Protein AF-A0A076MNK8-F1 (afdb_monomer)

pLDDT: mean 94.43, std 5.91, range [51.31, 98.81]

InterPro domains:
  IPR008567 Beta-keto acid cleavage enzyme [PF05853] (6-160)
  IPR008567 Beta-keto acid cleavage enzyme [PTHR37418] (8-162)
  IPR013785 Aldolase-type TIM barrel [G3DSA:3.20.20.70] (3-162)

Sequence (162 aa):
MPGRPVSVIVTPTGGMLTPAQHPHVPTQPGQIAEDVARCAAAGASVAALHARRPDHAATCDSAVYREINELVRRRCDVVVNNSTGGGLNGDMGRETADGAVVDHEQRLAGAGAGADTCTLDTITAYVRGPDGETLMSTPRWFARRLAAAFRAAGAKPECRTW

Mean predicted aligned error: 3.3 Å

Radius of gyration: 15.59 Å; Cα contacts (8 Å, |Δi|>4): 338; chains: 1; bounding box: 34×37×51 Å

Solvent-accessible surface area (backbone atoms only — not comparable to full-atom values): 8717 Å² total; per-residue (Å²): 126,85,75,81,89,77,86,36,73,43,61,77,37,52,38,75,72,44,54,91,81,38,76,82,52,37,52,49,48,69,47,40,21,52,50,50,36,56,42,39,76,73,61,31,45,28,41,45,42,50,46,38,45,99,87,59,31,16,26,28,56,29,68,58,40,30,52,25,51,52,49,28,62,75,65,40,93,53,48,40,24,31,34,36,69,43,24,74,38,58,66,20,39,38,83,49,100,92,45,42,27,52,37,68,69,39,31,52,35,23,47,73,29,71,36,54,24,30,45,36,62,74,48,68,46,75,46,80,55,96,93,44,65,29,38,41,74,30,53,73,71,52,47,51,48,49,56,48,48,24,57,75,49,68,19,45,76,44,80,49,84,134

Structure (mmCIF, N/CA/C/O backbone):
data_AF-A0A076MNK8-F1
#
_entry.id   AF-A0A076MNK8-F1
#
loop_
_atom_site.group_PDB
_atom_site.id
_atom_site.type_symbol
_atom_site.label_atom_id
_atom_site.label_alt_id
_atom_site.label_comp_id
_atom_site.label_asym_id
_atom_site.label_entity_id
_atom_site.label_seq_id
_atom_site.pdbx_PDB_ins_code
_atom_site.Cartn_x
_atom_site.Cartn_y
_atom_site.Cartn_z
_atom_site.occupancy
_atom_site.B_iso_or_equiv
_atom_site.auth_seq_id
_atom_site.auth_comp_id
_atom_site.auth_asym_id
_atom_site.auth_atom_id
_atom_site.pdbx_PDB_model_num
ATOM 1 N N . MET A 1 1 ? -7.669 21.974 30.252 1.00 51.31 1 MET A N 1
ATOM 2 C CA . MET A 1 1 ? -8.398 21.505 29.054 1.00 51.31 1 MET A CA 1
ATOM 3 C C . MET A 1 1 ? -7.847 20.137 28.698 1.00 51.31 1 MET A C 1
ATOM 5 O O . MET A 1 1 ? -6.627 20.009 28.760 1.00 51.31 1 MET A O 1
ATOM 9 N N . PRO A 1 2 ? -8.668 19.125 28.379 1.00 72.12 2 PRO A N 1
ATOM 10 C CA . PRO A 1 2 ? -8.128 17.918 27.762 1.00 72.12 2 PRO A CA 1
ATOM 11 C C . PRO A 1 2 ? -7.375 18.319 26.481 1.00 72.12 2 PRO A C 1
ATOM 13 O O . PRO A 1 2 ? -7.790 19.250 25.785 1.00 72.12 2 PRO A O 1
ATOM 16 N N . GLY A 1 3 ? -6.219 17.697 26.234 1.00 82.81 3 GLY A N 1
ATOM 17 C CA . GLY A 1 3 ? -5.388 17.991 25.065 1.00 82.81 3 GLY A CA 1
ATOM 18 C C . GLY A 1 3 ? -6.142 17.757 23.753 1.00 82.81 3 GLY A C 1
ATOM 19 O O . GLY A 1 3 ? -7.133 17.028 23.717 1.00 82.81 3 GLY A O 1
ATOM 20 N N . ARG A 1 4 ? -5.684 18.385 22.662 1.00 92.62 4 ARG A N 1
ATOM 21 C CA . ARG A 1 4 ? -6.254 18.139 21.328 1.00 92.62 4 ARG A CA 1
ATOM 22 C C . ARG A 1 4 ? -6.125 16.645 20.988 1.00 92.62 4 ARG A C 1
ATOM 24 O O . ARG A 1 4 ? -5.036 16.108 21.187 1.00 92.62 4 ARG A O 1
ATOM 31 N N . PRO A 1 5 ? -7.174 15.993 20.456 1.00 93.19 5 PRO A N 1
ATOM 32 C CA . PRO A 1 5 ? -7.067 14.620 19.976 1.00 93.19 5 PRO A CA 1
ATOM 33 C C . PRO A 1 5 ? -5.950 14.492 18.936 1.00 93.19 5 PRO A C 1
ATOM 35 O O . PRO A 1 5 ? -5.809 15.355 18.065 1.00 93.19 5 PRO A O 1
ATOM 38 N N . VAL A 1 6 ? -5.167 13.420 19.035 1.00 95.12 6 VAL A N 1
ATOM 39 C CA . VAL A 1 6 ? -4.077 13.093 18.109 1.00 95.12 6 VAL A CA 1
ATOM 40 C C . VAL A 1 6 ? -4.428 11.791 17.407 1.00 95.12 6 VAL A C 1
ATOM 42 O O . VAL A 1 6 ? -4.796 10.818 18.060 1.00 95.12 6 VAL A O 1
ATOM 45 N N . SER A 1 7 ? -4.315 11.774 16.082 1.00 95.56 7 SER A N 1
ATOM 46 C CA . SER A 1 7 ? -4.475 10.554 15.293 1.00 95.56 7 SER A CA 1
ATOM 47 C C . SER A 1 7 ? -3.139 9.830 15.193 1.00 95.56 7 SER A C 1
ATOM 49 O O . SER A 1 7 ? -2.131 10.435 14.828 1.00 95.56 7 SER A O 1
ATOM 51 N N . VAL A 1 8 ? -3.141 8.534 15.492 1.00 98.00 8 VAL A N 1
ATOM 52 C CA . VAL A 1 8 ? -1.963 7.667 15.384 1.00 98.00 8 VAL A CA 1
ATOM 53 C C . VAL A 1 8 ? -2.188 6.702 14.226 1.00 98.00 8 VAL A C 1
ATOM 55 O O . VAL A 1 8 ? -3.200 5.998 14.187 1.00 98.00 8 VAL A O 1
ATOM 58 N N . ILE A 1 9 ? -1.250 6.695 13.278 1.00 98.25 9 ILE A N 1
ATOM 59 C CA . ILE A 1 9 ? -1.281 5.843 12.086 1.00 98.25 9 ILE A CA 1
ATOM 60 C C . ILE A 1 9 ? -0.274 4.710 12.271 1.00 98.25 9 ILE A C 1
ATOM 62 O O . ILE A 1 9 ? 0.907 4.972 12.496 1.00 98.25 9 ILE A O 1
ATOM 66 N N . VAL A 1 10 ? -0.723 3.462 12.144 1.00 98.12 10 VAL A N 1
ATOM 67 C CA . VAL A 1 10 ? 0.157 2.286 12.125 1.00 98.12 10 VAL A CA 1
ATOM 68 C C . VAL A 1 10 ? 0.429 1.832 10.690 1.00 98.12 10 VAL A C 1
ATOM 70 O O . VAL A 1 10 ? -0.471 1.818 9.852 1.00 98.12 10 VAL A O 1
ATOM 73 N N . THR A 1 11 ? 1.674 1.439 10.409 1.00 97.38 11 THR A N 1
ATOM 74 C CA . THR A 1 11 ? 2.116 0.850 9.132 1.00 97.38 11 THR A CA 1
ATOM 75 C C . THR A 1 11 ? 2.794 -0.500 9.396 1.00 97.38 11 THR A C 1
ATOM 77 O O . THR A 1 11 ? 4.014 -0.566 9.502 1.00 97.38 11 THR A O 1
ATOM 80 N N . PRO A 1 12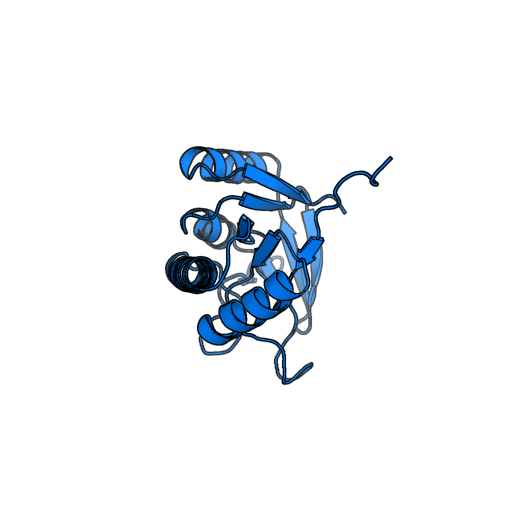 ? 2.027 -1.595 9.535 1.00 96.25 12 PRO A N 1
ATOM 81 C CA . PRO A 1 12 ? 2.542 -2.845 10.109 1.00 96.25 12 PRO A CA 1
ATOM 82 C C . PRO A 1 12 ? 3.578 -3.550 9.214 1.00 96.25 12 PRO A C 1
ATOM 84 O O . PRO A 1 12 ? 4.466 -4.238 9.706 1.00 96.25 12 PRO A O 1
ATOM 87 N N . THR A 1 13 ? 3.488 -3.361 7.892 1.00 95.56 13 THR A N 1
ATOM 88 C CA . THR A 1 13 ? 4.282 -4.113 6.899 1.00 95.56 13 THR A CA 1
ATOM 89 C C . THR A 1 13 ? 5.221 -3.227 6.077 1.00 95.56 13 THR A C 1
ATOM 91 O O . THR A 1 13 ? 6.385 -3.562 5.862 1.00 95.56 13 THR A O 1
ATOM 94 N N . GLY A 1 14 ? 4.713 -2.100 5.564 1.00 93.00 14 GLY A N 1
ATOM 95 C CA . GLY A 1 14 ? 5.405 -1.272 4.564 1.00 93.00 14 GLY A CA 1
ATOM 96 C C . GLY A 1 14 ? 5.559 -1.958 3.198 1.00 93.00 14 GLY A C 1
ATOM 97 O O . GLY A 1 14 ? 5.129 -3.088 3.014 1.00 93.00 14 GLY A O 1
ATOM 98 N N . GLY A 1 15 ? 6.171 -1.290 2.217 1.00 89.19 15 GLY A N 1
ATOM 99 C CA . GLY A 1 15 ? 6.396 -1.801 0.848 1.00 89.19 15 GLY A CA 1
ATOM 100 C C . GLY A 1 15 ? 7.724 -2.532 0.610 1.00 89.19 15 GLY A C 1
ATOM 101 O O . GLY A 1 15 ? 7.896 -3.166 -0.425 1.00 89.19 15 GLY A O 1
ATOM 102 N N . MET A 1 16 ? 8.660 -2.416 1.557 1.00 88.88 16 MET A N 1
ATOM 103 C CA . MET A 1 16 ? 10.090 -2.679 1.326 1.00 88.88 16 MET A CA 1
ATOM 104 C C . MET A 1 16 ? 10.691 -3.746 2.240 1.00 88.88 16 MET A C 1
ATOM 106 O O . MET A 1 16 ? 11.581 -4.480 1.823 1.00 88.88 16 MET A O 1
ATOM 110 N N . LEU A 1 17 ? 10.235 -3.812 3.494 1.00 90.75 17 LEU A N 1
ATOM 111 C CA . LEU A 1 17 ? 10.792 -4.722 4.490 1.00 90.75 17 LEU A CA 1
ATOM 112 C C . LEU A 1 17 ? 10.452 -6.174 4.132 1.00 90.75 17 LEU A C 1
ATOM 114 O O . LEU A 1 17 ? 9.314 -6.477 3.751 1.00 90.75 17 LEU A O 1
ATOM 118 N N . THR A 1 18 ? 11.439 -7.058 4.277 1.00 89.94 18 THR A N 1
ATOM 119 C CA . THR A 1 18 ? 11.316 -8.494 3.993 1.00 89.94 18 THR A CA 1
ATOM 120 C C . THR A 1 18 ? 11.429 -9.338 5.269 1.00 89.94 18 THR A C 1
ATOM 122 O O . THR A 1 18 ? 12.104 -8.924 6.219 1.00 89.94 18 THR A O 1
ATOM 125 N N . PRO A 1 19 ? 10.850 -10.555 5.302 1.00 92.94 19 PRO A N 1
ATOM 126 C CA . PRO A 1 19 ? 11.026 -11.480 6.427 1.00 92.94 19 PRO A CA 1
ATOM 127 C C . PRO A 1 19 ? 12.486 -11.863 6.705 1.00 92.94 19 PRO A C 1
ATOM 129 O O . PRO A 1 19 ? 12.833 -12.148 7.847 1.00 92.94 19 PRO A O 1
ATOM 132 N N . ALA A 1 20 ? 13.355 -11.824 5.688 1.00 91.88 20 ALA A N 1
ATOM 133 C CA . ALA A 1 20 ? 14.790 -12.059 5.853 1.00 91.88 20 ALA A CA 1
ATOM 134 C C . ALA A 1 20 ? 15.478 -10.957 6.680 1.00 91.88 20 ALA A C 1
ATOM 136 O O . ALA A 1 20 ? 16.440 -11.231 7.391 1.00 91.88 20 ALA A O 1
ATOM 137 N N . GLN A 1 21 ? 14.980 -9.718 6.605 1.00 92.12 21 GLN A N 1
ATOM 138 C CA . GLN A 1 21 ? 15.477 -8.592 7.403 1.00 92.12 21 GLN A CA 1
ATOM 139 C C . GLN A 1 21 ? 14.824 -8.540 8.788 1.00 92.12 21 GLN A C 1
ATOM 141 O O . GLN A 1 21 ? 15.475 -8.164 9.759 1.00 92.12 21 GLN A O 1
ATOM 146 N N . HIS A 1 22 ? 13.542 -8.900 8.884 1.00 94.75 22 HIS A N 1
ATOM 147 C CA . HIS A 1 22 ? 12.811 -8.931 10.145 1.00 94.75 22 HIS A CA 1
ATOM 148 C C . HIS A 1 22 ? 11.770 -10.064 10.152 1.00 94.75 22 HIS A C 1
ATOM 150 O O . HIS A 1 22 ? 10.691 -9.898 9.579 1.00 94.75 22 HIS A O 1
ATOM 156 N N . PRO A 1 23 ? 12.029 -11.190 10.842 1.00 95.06 23 PRO A N 1
ATOM 157 C CA . PRO A 1 23 ? 11.158 -12.370 10.806 1.00 95.06 23 PRO A CA 1
ATOM 158 C C . PRO A 1 23 ? 9.725 -12.138 11.300 1.00 95.06 23 PRO A C 1
ATOM 160 O O . PRO A 1 23 ? 8.829 -12.903 10.956 1.00 95.06 23 PRO A O 1
ATOM 163 N N . HIS A 1 24 ? 9.492 -11.089 12.096 1.00 95.62 24 HIS A N 1
ATOM 164 C CA . HIS A 1 24 ? 8.163 -10.761 12.622 1.00 95.62 24 HIS A CA 1
ATOM 165 C C . HIS A 1 24 ? 7.402 -9.728 11.780 1.00 95.62 24 HIS A C 1
ATOM 167 O O . HIS A 1 24 ? 6.364 -9.251 12.226 1.00 95.62 24 HIS A O 1
ATOM 173 N N . VAL A 1 25 ? 7.897 -9.342 10.593 1.00 97.25 25 VAL A N 1
ATOM 174 C CA . VAL A 1 25 ? 7.120 -8.462 9.705 1.00 97.25 25 VAL A CA 1
ATOM 175 C C . VAL A 1 25 ? 5.863 -9.207 9.219 1.00 97.25 25 VAL A C 1
ATOM 177 O O . VAL A 1 25 ? 5.986 -10.265 8.594 1.00 97.25 25 VAL A O 1
ATOM 180 N N . PRO A 1 26 ? 4.644 -8.706 9.491 1.00 97.94 26 PRO A N 1
ATOM 181 C CA . PRO A 1 26 ? 3.425 -9.352 9.027 1.00 97.94 26 PRO A CA 1
ATOM 182 C C . PRO A 1 26 ? 3.294 -9.144 7.519 1.00 97.94 26 PRO A C 1
ATOM 184 O O . PRO A 1 26 ? 3.338 -8.013 7.043 1.00 97.94 26 PRO A O 1
ATOM 187 N N . THR A 1 27 ? 3.125 -10.220 6.753 1.00 97.75 27 THR A N 1
ATOM 188 C CA . THR A 1 27 ? 3.014 -10.130 5.282 1.00 97.75 27 THR A CA 1
ATOM 189 C C . THR A 1 27 ? 1.699 -10.683 4.761 1.00 97.75 27 THR A C 1
ATOM 191 O O . THR A 1 27 ? 1.203 -10.202 3.751 1.00 97.75 27 THR A O 1
ATOM 194 N N . GLN A 1 28 ? 1.107 -11.654 5.456 1.00 98.25 28 GLN A N 1
ATOM 195 C CA . GLN A 1 28 ? -0.134 -12.288 5.026 1.00 98.25 28 GLN A CA 1
ATOM 196 C C . GLN A 1 28 ? -1.360 -11.593 5.634 1.00 98.25 28 GLN A C 1
ATOM 198 O O . GLN A 1 28 ? -1.264 -11.082 6.756 1.00 98.25 28 GLN A O 1
ATOM 203 N N . PRO A 1 29 ? -2.530 -11.609 4.967 1.00 98.69 29 PRO A N 1
ATOM 204 C CA . PRO A 1 29 ? -3.697 -10.842 5.403 1.00 98.69 29 PRO A CA 1
ATOM 205 C C . PRO A 1 29 ? -4.117 -11.058 6.858 1.00 98.69 29 PRO A C 1
ATOM 207 O O . PRO A 1 29 ? -4.367 -10.095 7.584 1.00 98.69 29 PRO A O 1
ATOM 210 N N . GLY A 1 30 ? -4.116 -12.312 7.321 1.00 98.62 30 GLY A N 1
ATOM 211 C CA . GLY A 1 30 ? -4.405 -12.646 8.717 1.00 98.62 30 GLY A CA 1
ATOM 212 C C . GLY A 1 30 ? -3.408 -12.036 9.707 1.00 98.62 30 GLY A C 1
ATOM 213 O O . GLY A 1 30 ? -3.828 -11.486 10.723 1.00 98.62 30 GLY A O 1
ATOM 214 N N . GLN A 1 31 ? -2.111 -12.073 9.383 1.00 98.50 31 GLN A N 1
ATOM 215 C CA . GLN A 1 31 ? -1.044 -11.511 10.221 1.00 98.50 31 GLN A CA 1
ATOM 216 C C . GLN A 1 31 ? -1.156 -9.988 10.305 1.00 98.50 31 GLN A C 1
ATOM 218 O O . GLN A 1 31 ? -1.044 -9.417 11.386 1.00 98.50 31 GLN A O 1
ATOM 223 N N . ILE A 1 32 ? -1.405 -9.337 9.164 1.00 98.69 32 ILE A N 1
ATOM 224 C CA . ILE A 1 32 ? -1.564 -7.883 9.077 1.00 98.69 32 ILE A CA 1
ATOM 225 C C . ILE A 1 32 ? -2.770 -7.444 9.908 1.00 98.69 32 ILE A C 1
ATOM 227 O O . ILE A 1 32 ? -2.658 -6.532 10.720 1.00 98.69 32 ILE A O 1
ATOM 231 N N . ALA A 1 33 ? -3.911 -8.117 9.752 1.00 98.75 33 ALA A N 1
ATOM 232 C CA . ALA A 1 33 ? -5.118 -7.776 10.494 1.00 98.75 33 ALA A CA 1
ATOM 233 C C . ALA A 1 33 ? -4.978 -8.000 12.007 1.00 98.75 33 ALA A C 1
ATOM 235 O O . ALA A 1 33 ? -5.542 -7.243 12.794 1.00 98.75 33 ALA A O 1
ATOM 236 N N . GLU A 1 34 ? -4.234 -9.027 12.424 1.00 98.69 34 GLU A N 1
ATOM 237 C CA . GLU A 1 34 ? -3.927 -9.258 13.835 1.00 98.69 34 GLU A CA 1
ATOM 238 C C . GLU 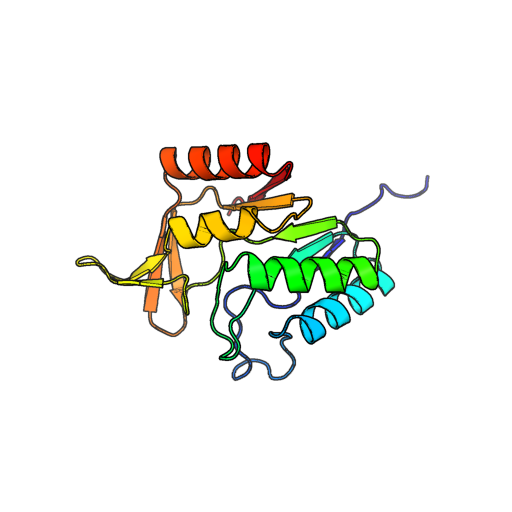A 1 34 ? -3.023 -8.160 14.411 1.00 98.69 34 GLU A C 1
ATOM 240 O O . GLU A 1 34 ? -3.297 -7.646 15.495 1.00 98.69 34 GLU A O 1
ATOM 245 N N . ASP A 1 35 ? -1.984 -7.757 13.676 1.00 98.62 35 ASP A N 1
ATOM 246 C CA . ASP A 1 35 ? -1.084 -6.682 14.099 1.00 98.62 35 ASP A CA 1
ATOM 247 C C . ASP A 1 35 ? -1.814 -5.337 14.203 1.00 98.62 35 ASP A C 1
ATOM 249 O O . ASP A 1 35 ? -1.733 -4.660 15.228 1.00 98.62 35 ASP A O 1
ATOM 253 N N . VAL A 1 36 ? -2.648 -5.010 13.209 1.00 98.81 36 VAL A N 1
ATOM 254 C CA . VAL A 1 36 ? -3.509 -3.820 13.237 1.00 98.81 36 VAL A CA 1
ATOM 255 C C . VAL A 1 36 ? -4.441 -3.834 14.445 1.00 98.81 36 VAL A C 1
ATOM 257 O O . VAL A 1 36 ? -4.567 -2.811 15.112 1.00 98.81 36 VAL A O 1
ATOM 260 N N . ALA A 1 37 ? -5.055 -4.974 14.772 1.00 98.75 37 ALA A N 1
ATOM 261 C CA . ALA A 1 37 ? -5.933 -5.080 15.934 1.00 98.75 37 ALA A CA 1
ATOM 262 C C . ALA A 1 37 ? -5.185 -4.820 17.253 1.00 98.75 37 ALA A C 1
ATOM 264 O O . ALA A 1 37 ? -5.702 -4.115 18.123 1.00 98.75 37 ALA A O 1
ATOM 265 N N . ARG A 1 38 ? -3.947 -5.322 17.393 1.00 98.69 38 ARG A N 1
ATOM 266 C CA . ARG A 1 38 ? -3.092 -5.013 18.553 1.00 98.69 38 ARG A CA 1
ATOM 267 C C . ARG A 1 38 ? -2.758 -3.525 18.628 1.00 98.69 38 ARG A C 1
ATOM 269 O O . ARG A 1 38 ? -2.841 -2.936 19.703 1.00 98.69 38 ARG A O 1
ATOM 276 N N . CYS A 1 39 ? -2.421 -2.904 17.502 1.00 98.56 39 CYS A N 1
ATOM 277 C CA . CYS A 1 39 ? -2.125 -1.474 17.454 1.00 98.56 39 CYS A CA 1
ATOM 278 C C . CYS A 1 39 ? -3.360 -0.613 17.739 1.00 98.56 39 CYS A C 1
ATOM 280 O O . CYS A 1 39 ? -3.249 0.385 18.450 1.00 98.56 39 CYS A O 1
ATOM 282 N N . ALA A 1 40 ? -4.537 -1.011 17.255 1.00 98.62 40 ALA A N 1
ATOM 283 C CA . ALA A 1 40 ? -5.804 -0.356 17.566 1.00 98.62 40 ALA A CA 1
ATOM 284 C C . ALA A 1 40 ? -6.114 -0.432 19.069 1.00 98.62 40 ALA A C 1
ATOM 286 O O . ALA A 1 40 ? -6.424 0.585 19.686 1.00 98.62 40 ALA A O 1
ATOM 287 N N . ALA A 1 41 ? -5.924 -1.603 19.692 1.00 98.44 41 ALA A N 1
ATOM 288 C CA . ALA A 1 41 ? -6.059 -1.769 21.141 1.00 98.44 41 ALA A CA 1
ATOM 289 C C . ALA A 1 41 ? -5.065 -0.902 21.943 1.00 98.44 41 ALA A C 1
ATOM 291 O O . ALA A 1 41 ? -5.359 -0.514 23.072 1.00 98.44 41 ALA A O 1
ATOM 292 N N . ALA A 1 42 ? -3.916 -0.559 21.353 1.00 98.38 42 ALA A N 1
ATOM 293 C CA . ALA A 1 42 ? -2.930 0.359 21.922 1.00 98.38 42 ALA A CA 1
ATOM 294 C C . ALA A 1 42 ? -3.202 1.851 21.618 1.00 98.38 42 ALA A C 1
ATO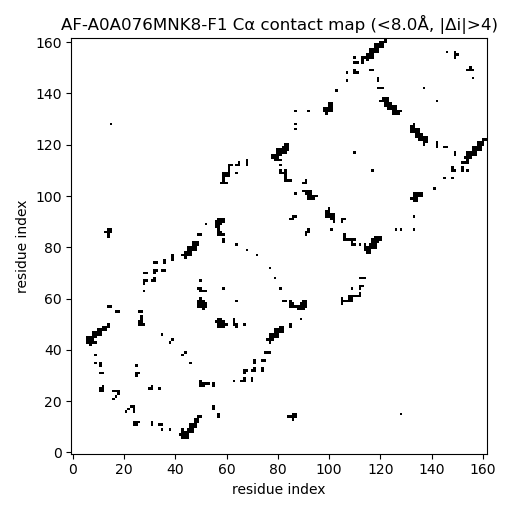M 296 O O . ALA A 1 42 ? -2.458 2.709 22.095 1.00 98.38 42 ALA A O 1
ATOM 297 N N . GLY A 1 43 ? -4.249 2.179 20.850 1.00 97.75 43 GLY A N 1
ATOM 298 C CA . GLY A 1 43 ? -4.674 3.555 20.562 1.00 97.75 43 GLY A CA 1
ATOM 299 C C . GLY A 1 43 ? -4.430 4.049 19.131 1.00 97.75 43 GLY A C 1
ATOM 300 O O . GLY A 1 43 ? -4.616 5.238 18.869 1.00 97.75 43 GLY A O 1
ATOM 301 N N . ALA A 1 44 ? -4.025 3.185 18.194 1.00 98.38 44 ALA A N 1
ATOM 302 C CA . ALA A 1 44 ? -3.981 3.550 16.778 1.00 98.38 44 ALA A CA 1
ATOM 303 C C . ALA A 1 44 ? -5.396 3.787 16.229 1.00 98.38 44 ALA A C 1
ATOM 305 O O . ALA A 1 44 ? -6.311 3.010 16.487 1.00 98.38 44 ALA A O 1
ATOM 306 N N . SER A 1 45 ? -5.564 4.846 15.437 1.00 98.38 45 SER A N 1
ATOM 307 C CA . SER A 1 45 ? -6.855 5.233 14.852 1.00 98.38 45 SER A CA 1
ATOM 308 C C . SER A 1 45 ? -6.920 5.022 13.336 1.00 98.38 45 SER A C 1
ATOM 310 O O . SER A 1 45 ? -7.991 5.121 12.741 1.00 98.38 45 SER A O 1
ATOM 312 N N . VAL A 1 46 ? -5.774 4.774 12.693 1.00 98.62 46 VAL A N 1
ATOM 313 C CA . VAL A 1 46 ? -5.653 4.562 11.245 1.00 98.62 46 VAL A CA 1
ATOM 314 C C . VAL A 1 46 ? -4.671 3.424 10.978 1.00 98.62 46 VAL A C 1
ATOM 316 O O . VAL A 1 46 ? -3.595 3.387 11.576 1.00 98.62 46 VAL A O 1
ATOM 319 N N . ALA A 1 47 ? -5.004 2.541 10.042 1.00 98.62 47 ALA A N 1
ATOM 320 C CA . ALA A 1 47 ? -4.123 1.495 9.540 1.00 98.62 47 ALA A CA 1
ATOM 321 C C . ALA A 1 47 ? -3.736 1.789 8.087 1.00 98.62 47 ALA A C 1
ATOM 323 O O . ALA A 1 47 ? -4.584 1.756 7.199 1.00 98.62 47 ALA A O 1
ATOM 324 N N . ALA A 1 48 ? -2.458 2.076 7.843 1.00 98.19 48 ALA A N 1
ATOM 325 C CA . ALA A 1 48 ? -1.901 2.275 6.511 1.00 98.19 48 ALA A CA 1
ATOM 326 C C . ALA A 1 48 ? -1.245 0.985 6.006 1.00 98.19 48 ALA A C 1
ATOM 328 O O . ALA A 1 48 ? -0.197 0.540 6.483 1.00 98.19 48 ALA A O 1
ATOM 329 N N . LEU A 1 49 ? -1.904 0.370 5.033 1.00 98.25 49 LEU A N 1
ATOM 330 C CA . LEU A 1 49 ? -1.723 -1.016 4.650 1.00 98.25 49 LEU A CA 1
ATOM 331 C C . LEU A 1 49 ? -0.958 -1.140 3.340 1.00 98.25 49 LEU A C 1
ATOM 333 O O . LEU A 1 49 ? -1.150 -0.377 2.393 1.00 98.25 49 LEU A O 1
ATOM 337 N N . HIS A 1 50 ? -0.113 -2.161 3.298 1.00 97.94 50 HIS A N 1
ATOM 338 C CA . HIS A 1 50 ? 0.532 -2.647 2.090 1.00 97.94 50 HIS A CA 1
ATOM 339 C C . HIS A 1 50 ? 0.184 -4.122 1.941 1.00 97.94 50 HIS A C 1
ATOM 341 O O . HIS A 1 50 ? 0.229 -4.859 2.926 1.00 97.94 50 HIS A O 1
ATOM 347 N N . ALA A 1 51 ? -0.142 -4.547 0.726 1.00 97.56 51 ALA A N 1
ATOM 348 C CA . ALA A 1 51 ? -0.371 -5.950 0.424 1.00 97.56 51 ALA A CA 1
ATOM 349 C C . ALA A 1 51 ? 0.932 -6.648 0.001 1.00 97.56 51 ALA A C 1
ATOM 351 O O . ALA A 1 51 ? 1.888 -6.028 -0.490 1.00 97.56 51 ALA A O 1
ATOM 352 N N . ARG A 1 52 ? 0.966 -7.964 0.216 1.00 97.69 52 ARG A N 1
ATOM 353 C CA . ARG A 1 52 ? 2.023 -8.864 -0.243 1.00 97.69 52 ARG A CA 1
ATOM 354 C C . ARG A 1 52 ? 1.407 -10.083 -0.909 1.00 97.69 52 ARG A C 1
ATOM 356 O O . ARG A 1 52 ? 0.329 -10.526 -0.525 1.00 97.69 52 ARG A O 1
ATOM 363 N N . ARG A 1 53 ? 2.126 -10.633 -1.878 1.00 96.81 53 ARG A N 1
ATOM 364 C CA . ARG A 1 53 ? 1.864 -11.957 -2.441 1.00 96.81 53 ARG A CA 1
ATOM 365 C C . ARG A 1 53 ? 2.220 -13.061 -1.424 1.00 96.81 53 ARG A C 1
ATOM 367 O O . ARG A 1 53 ? 2.907 -12.783 -0.431 1.00 96.81 53 ARG A O 1
ATOM 374 N N . PRO A 1 54 ? 1.838 -14.328 -1.682 1.00 96.94 54 PRO A N 1
ATOM 375 C CA . PRO A 1 54 ? 2.253 -15.460 -0.848 1.00 96.94 54 PRO A CA 1
ATOM 376 C C . PRO A 1 54 ? 3.777 -15.621 -0.717 1.00 96.94 54 PRO A C 1
ATOM 378 O O . PRO A 1 54 ? 4.247 -16.136 0.289 1.00 96.94 54 PRO A O 1
ATOM 381 N N . ASP A 1 55 ? 4.549 -15.140 -1.698 1.00 95.56 55 ASP A N 1
ATOM 382 C CA . ASP A 1 55 ? 6.021 -15.132 -1.691 1.00 95.56 55 ASP A CA 1
ATOM 383 C C . ASP A 1 55 ? 6.641 -13.908 -0.984 1.00 95.56 55 ASP A C 1
ATOM 385 O O . ASP A 1 55 ? 7.847 -13.688 -1.062 1.00 95.56 55 ASP A O 1
ATOM 389 N N . HIS A 1 56 ? 5.828 -13.109 -0.285 1.00 95.12 56 HIS A N 1
ATOM 390 C CA . HIS A 1 56 ? 6.216 -11.887 0.428 1.00 95.12 56 HIS A CA 1
ATOM 391 C C . HIS A 1 56 ? 6.642 -10.701 -0.453 1.00 95.12 56 HIS A C 1
ATOM 393 O O . HIS A 1 56 ? 7.072 -9.679 0.095 1.00 95.12 56 HIS A O 1
ATOM 399 N N . ALA A 1 57 ? 6.500 -10.780 -1.779 1.00 94.81 57 ALA A N 1
ATOM 400 C CA . ALA A 1 57 ? 6.759 -9.651 -2.671 1.00 94.81 57 ALA A CA 1
ATOM 401 C C . ALA A 1 57 ? 5.585 -8.655 -2.695 1.00 94.81 57 ALA A C 1
ATOM 403 O O . ALA A 1 57 ? 4.439 -9.016 -2.412 1.00 94.81 57 ALA A O 1
ATOM 404 N N . ALA A 1 58 ? 5.862 -7.384 -2.994 1.00 95.44 58 ALA A N 1
ATOM 405 C CA . ALA A 1 58 ? 4.855 -6.329 -3.007 1.00 95.44 58 ALA A CA 1
ATOM 406 C C . ALA A 1 58 ? 3.813 -6.540 -4.114 1.00 95.44 58 ALA A C 1
ATOM 408 O O . ALA A 1 58 ? 4.124 -6.953 -5.230 1.00 95.44 58 ALA A O 1
ATOM 409 N N . THR A 1 59 ? 2.563 -6.221 -3.793 1.00 96.44 59 THR A N 1
ATOM 410 C CA . THR A 1 59 ? 1.461 -6.208 -4.753 1.00 96.44 59 THR A CA 1
ATOM 411 C C . THR A 1 59 ? 0.490 -5.093 -4.402 1.00 96.44 59 THR A C 1
ATOM 413 O O . THR A 1 59 ? 0.395 -4.678 -3.242 1.00 96.44 59 THR A O 1
ATOM 416 N N . CYS A 1 60 ? -0.240 -4.622 -5.407 1.00 96.38 60 CYS A N 1
ATOM 417 C CA . CYS A 1 60 ? -1.411 -3.782 -5.213 1.00 96.38 60 CYS A CA 1
ATOM 418 C C . CYS A 1 60 ? -2.708 -4.478 -5.654 1.00 96.38 60 CYS A C 1
ATOM 420 O O . CYS A 1 60 ? -3.712 -3.801 -5.881 1.00 96.38 60 CYS A O 1
ATOM 422 N N . ASP A 1 61 ? -2.708 -5.813 -5.737 1.00 96.12 61 ASP A N 1
ATOM 423 C CA . ASP A 1 61 ? -3.901 -6.593 -6.056 1.00 96.12 61 ASP A CA 1
ATOM 424 C C . ASP A 1 61 ? -5.065 -6.237 -5.116 1.00 96.12 61 ASP A C 1
ATOM 426 O O . ASP A 1 61 ? -5.007 -6.370 -3.886 1.00 96.12 61 ASP A O 1
ATOM 430 N N . SER A 1 62 ? -6.152 -5.776 -5.733 1.00 96.12 62 SER A N 1
ATOM 431 C CA . SER A 1 62 ? -7.374 -5.375 -5.050 1.00 96.12 62 SER A CA 1
ATOM 432 C C . SER A 1 62 ? -8.024 -6.511 -4.255 1.00 96.12 62 SER A C 1
ATOM 434 O O . SER A 1 62 ? -8.678 -6.235 -3.249 1.00 96.12 62 SER A O 1
ATOM 436 N N . ALA A 1 63 ? -7.850 -7.771 -4.667 1.00 97.38 63 ALA A N 1
ATOM 437 C CA . ALA A 1 63 ? -8.390 -8.927 -3.961 1.00 97.38 63 ALA A CA 1
ATOM 438 C C . ALA A 1 63 ? -7.669 -9.140 -2.624 1.00 97.38 63 ALA A C 1
ATOM 440 O O . ALA A 1 63 ? -8.325 -9.270 -1.591 1.00 97.38 63 ALA A O 1
ATOM 441 N N . VAL A 1 64 ? -6.333 -9.066 -2.627 1.00 98.25 64 VAL A N 1
ATOM 442 C CA . VAL A 1 64 ? -5.519 -9.188 -1.408 1.00 98.25 64 VAL A CA 1
ATOM 443 C C . VAL 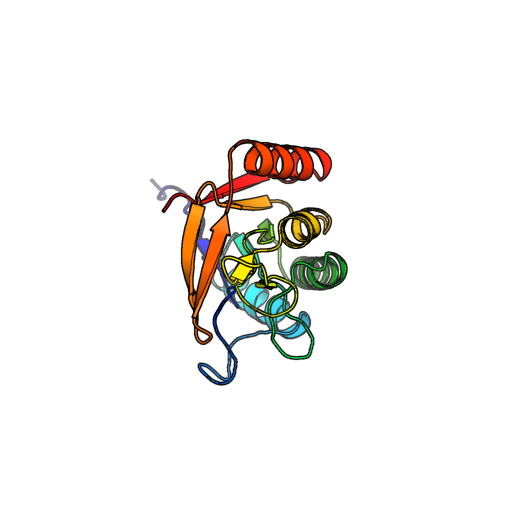A 1 64 ? -5.822 -8.038 -0.451 1.00 98.25 64 VAL A C 1
ATOM 445 O O . VAL A 1 64 ? -6.065 -8.259 0.734 1.00 98.25 64 VAL A O 1
ATOM 448 N N . TYR A 1 65 ? -5.888 -6.803 -0.956 1.00 98.12 65 TYR A N 1
ATOM 449 C CA . TYR A 1 65 ? -6.289 -5.667 -0.126 1.00 98.12 65 TYR A CA 1
ATOM 450 C C . TYR A 1 65 ? -7.698 -5.821 0.448 1.00 98.12 65 TYR A C 1
ATOM 452 O O . TYR A 1 65 ? -7.911 -5.496 1.612 1.00 98.12 65 TYR A O 1
ATOM 460 N N . ARG A 1 66 ? -8.665 -6.312 -0.335 1.00 98.12 66 ARG A N 1
ATOM 461 C CA . ARG A 1 66 ? -10.039 -6.519 0.143 1.00 98.12 66 ARG A CA 1
ATOM 462 C C . ARG A 1 66 ? -10.073 -7.521 1.291 1.00 98.12 66 ARG A C 1
ATOM 464 O O . ARG A 1 66 ? -10.720 -7.250 2.298 1.00 98.12 66 ARG A O 1
ATOM 471 N N . GLU A 1 67 ? -9.319 -8.612 1.179 1.00 98.62 67 GLU A N 1
ATOM 472 C CA . GLU A 1 67 ? -9.185 -9.595 2.252 1.00 98.62 67 GLU A CA 1
ATOM 473 C C . GLU A 1 67 ? -8.608 -8.967 3.531 1.00 98.62 67 GLU A C 1
ATOM 475 O O . GLU A 1 67 ? -9.184 -9.132 4.611 1.00 98.62 67 GLU A O 1
ATOM 480 N N . ILE A 1 68 ? -7.519 -8.192 3.420 1.00 98.69 68 ILE A N 1
ATOM 481 C CA . ILE A 1 68 ? -6.932 -7.474 4.564 1.00 98.69 68 ILE A CA 1
ATOM 482 C C . ILE A 1 68 ? -7.972 -6.532 5.185 1.00 98.69 68 ILE A C 1
ATOM 484 O O . ILE A 1 68 ? -8.202 -6.577 6.393 1.00 98.69 68 ILE A O 1
ATOM 488 N N . ASN A 1 69 ? -8.628 -5.706 4.366 1.00 98.56 69 ASN A N 1
ATOM 489 C CA . ASN A 1 69 ? -9.594 -4.700 4.805 1.00 98.56 69 ASN A CA 1
ATOM 490 C C . ASN A 1 69 ? -10.765 -5.333 5.562 1.00 98.56 69 ASN A C 1
ATOM 492 O O . ASN A 1 69 ? -11.162 -4.852 6.624 1.00 98.56 69 ASN A O 1
ATOM 496 N N . GLU A 1 70 ? -11.306 -6.434 5.045 1.00 98.56 70 GLU A N 1
ATOM 497 C CA . GLU A 1 70 ? -12.369 -7.187 5.702 1.00 98.56 70 GLU A CA 1
ATOM 498 C C . GLU A 1 70 ? -11.907 -7.808 7.025 1.00 98.56 70 GLU A C 1
ATOM 500 O O . GLU A 1 70 ? -12.627 -7.758 8.023 1.00 98.56 70 GLU A O 1
ATOM 505 N N . LEU A 1 71 ? -10.703 -8.386 7.062 1.00 98.75 71 LEU A N 1
ATOM 506 C CA . LEU A 1 71 ? -10.143 -8.973 8.278 1.00 98.75 71 LEU A CA 1
ATOM 507 C C . LEU A 1 71 ? -9.870 -7.924 9.363 1.00 98.75 71 LEU A C 1
ATOM 509 O O . LEU A 1 71 ? -10.091 -8.230 10.537 1.00 98.75 71 LEU A O 1
ATOM 513 N N . VAL A 1 72 ? -9.409 -6.728 8.983 1.00 98.75 72 VAL A N 1
ATOM 514 C CA . VAL A 1 72 ? -9.200 -5.583 9.884 1.00 98.75 72 VAL A CA 1
ATOM 515 C C . VAL A 1 72 ? -10.537 -5.101 10.439 1.00 98.75 72 VAL A C 1
ATOM 517 O O . VAL A 1 72 ? -10.711 -5.068 11.656 1.00 98.75 72 VAL A O 1
ATOM 520 N N . ARG A 1 73 ? -11.520 -4.826 9.570 1.00 98.44 73 ARG A N 1
ATOM 521 C CA . ARG A 1 73 ? -12.855 -4.342 9.970 1.00 98.44 73 ARG A CA 1
ATOM 522 C C . ARG A 1 73 ? -13.615 -5.328 10.863 1.00 98.44 73 ARG A C 1
ATOM 524 O O . ARG A 1 73 ? -14.412 -4.911 11.693 1.00 98.44 73 ARG A O 1
ATOM 531 N N . ARG A 1 74 ? -13.360 -6.637 10.736 1.00 98.50 74 ARG A N 1
ATOM 532 C CA . ARG A 1 74 ? -13.906 -7.660 11.650 1.00 98.50 74 ARG A CA 1
ATOM 533 C C . ARG A 1 74 ? -13.292 -7.632 13.054 1.00 98.50 74 ARG A C 1
ATOM 535 O O . ARG A 1 74 ? -13.876 -8.215 13.962 1.00 98.50 74 ARG A O 1
ATOM 542 N N . ARG A 1 75 ? -12.108 -7.038 13.230 1.00 98.44 75 ARG A N 1
ATOM 543 C CA . ARG A 1 75 ? -11.334 -7.079 14.483 1.00 98.44 75 ARG A CA 1
ATOM 544 C C . ARG A 1 75 ? -11.338 -5.761 15.246 1.00 98.44 75 ARG A C 1
ATOM 546 O O . ARG A 1 75 ? -11.287 -5.789 16.471 1.00 98.44 75 ARG A O 1
ATOM 553 N N . CYS A 1 76 ? -11.360 -4.630 14.550 1.00 98.25 76 CYS A N 1
ATOM 554 C CA . CYS A 1 76 ? -11.265 -3.312 15.169 1.00 98.25 76 CYS A CA 1
ATOM 555 C C . CYS A 1 76 ? -11.896 -2.217 14.302 1.00 98.25 76 CYS A C 1
ATOM 557 O O . CYS A 1 76 ? -11.974 -2.344 13.080 1.00 98.25 76 CYS A O 1
ATOM 559 N N . ASP A 1 77 ? -12.290 -1.122 14.953 1.00 97.75 77 ASP A N 1
ATOM 560 C CA . ASP A 1 77 ? -12.797 0.090 14.309 1.00 97.75 77 ASP A CA 1
ATOM 561 C C . ASP A 1 77 ? -11.652 1.095 14.113 1.00 97.75 77 ASP A C 1
ATOM 563 O O . ASP A 1 77 ? -11.262 1.815 15.032 1.00 97.75 77 ASP A O 1
ATOM 567 N N . VAL A 1 78 ? -11.052 1.079 12.922 1.00 98.56 78 VAL A N 1
ATOM 568 C CA . VAL A 1 78 ? -9.986 2.001 12.505 1.00 98.56 78 VAL A CA 1
ATOM 569 C C . VAL A 1 78 ? -10.234 2.454 11.075 1.00 98.56 78 VAL A C 1
ATOM 571 O O . VAL A 1 78 ? -10.796 1.712 10.270 1.00 98.56 78 VAL A O 1
ATOM 574 N N . VAL A 1 79 ? -9.745 3.645 10.732 1.00 98.62 79 VAL A N 1
ATOM 575 C CA . VAL A 1 79 ? -9.715 4.094 9.336 1.00 98.62 79 VAL A CA 1
ATOM 576 C C . VAL A 1 79 ? -8.727 3.227 8.560 1.00 98.62 79 VAL A C 1
ATOM 578 O O . VAL A 1 79 ? -7.555 3.122 8.927 1.00 98.62 79 VAL A O 1
ATOM 581 N N . VAL A 1 80 ? -9.186 2.626 7.469 1.00 98.62 80 VAL A N 1
ATOM 582 C CA . VAL A 1 80 ? -8.381 1.778 6.593 1.00 98.62 80 VAL A CA 1
ATOM 583 C C . VAL A 1 80 ? -7.828 2.604 5.434 1.00 98.62 80 VAL A C 1
ATOM 585 O O . VAL A 1 80 ? -8.584 3.185 4.653 1.00 98.62 80 VAL A O 1
ATOM 588 N N . ASN A 1 81 ? -6.501 2.627 5.307 1.00 98.38 81 ASN A N 1
ATOM 589 C CA . ASN A 1 81 ? -5.768 3.311 4.248 1.00 98.38 81 ASN A CA 1
ATOM 590 C C . ASN A 1 81 ? -5.005 2.297 3.387 1.00 98.38 81 ASN A C 1
ATOM 592 O O . ASN A 1 81 ? -4.087 1.645 3.880 1.00 98.38 81 ASN A O 1
ATOM 596 N N . ASN A 1 82 ? -5.334 2.199 2.099 1.00 98.19 82 ASN A N 1
ATOM 597 C CA . ASN A 1 82 ? -4.578 1.362 1.165 1.00 98.19 82 ASN A CA 1
ATOM 598 C C . ASN A 1 82 ? -3.463 2.143 0.467 1.00 98.19 82 ASN A C 1
ATOM 600 O O . ASN A 1 82 ? -3.680 3.222 -0.092 1.00 98.19 82 ASN A O 1
ATOM 604 N N . SER A 1 83 ? -2.269 1.555 0.415 1.00 96.88 83 SER A N 1
ATOM 605 C CA . SER A 1 83 ? -1.159 2.124 -0.341 1.00 96.88 83 SER A CA 1
ATOM 606 C C . SER A 1 83 ? -1.365 1.965 -1.850 1.00 96.88 83 SER A C 1
ATOM 608 O O . SER A 1 83 ? -1.528 0.854 -2.358 1.00 96.88 83 SER A O 1
ATOM 610 N N . THR A 1 84 ? -1.261 3.076 -2.585 1.00 95.69 84 THR A N 1
ATOM 611 C CA . THR A 1 84 ? -1.026 3.073 -4.042 1.00 95.69 84 THR A CA 1
ATOM 612 C C . THR A 1 84 ? 0.408 3.461 -4.398 1.00 95.69 84 THR A C 1
ATOM 614 O O . THR A 1 84 ? 0.704 3.763 -5.554 1.00 95.69 84 THR A O 1
ATOM 617 N N . GLY A 1 85 ? 1.301 3.525 -3.409 1.00 90.19 85 GLY A N 1
ATOM 618 C CA . GLY A 1 85 ?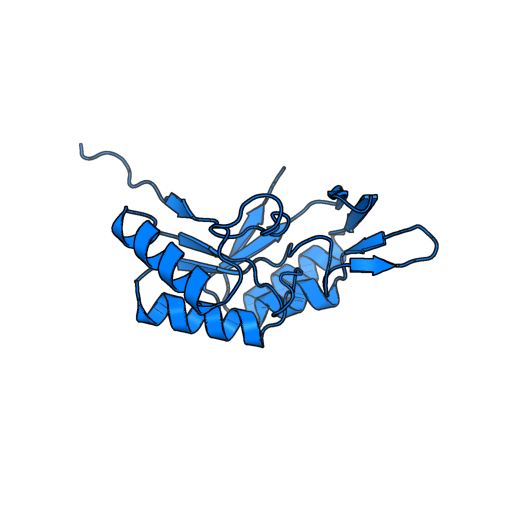 2.748 3.559 -3.626 1.00 90.19 85 GLY A CA 1
ATOM 619 C C . GLY A 1 85 ? 3.310 2.146 -3.789 1.00 90.19 85 GLY A C 1
ATOM 620 O O . GLY A 1 85 ? 4.177 1.922 -4.626 1.00 90.19 85 GLY A O 1
ATOM 621 N N . GLY A 1 86 ? 2.745 1.186 -3.047 1.00 87.06 86 GLY A N 1
ATOM 622 C CA . GLY A 1 86 ? 3.108 -0.227 -3.110 1.00 87.06 86 GLY A CA 1
ATOM 623 C C . GLY A 1 86 ? 4.517 -0.489 -2.575 1.00 87.06 86 GLY A C 1
ATOM 624 O O . GLY A 1 86 ? 4.839 -0.123 -1.448 1.00 87.06 86 GLY A O 1
ATOM 625 N N . GLY A 1 87 ? 5.341 -1.148 -3.380 1.00 91.19 87 GLY A N 1
ATOM 626 C CA . GLY A 1 87 ? 6.748 -1.451 -3.121 1.00 91.19 87 GLY A CA 1
ATOM 627 C C . GLY A 1 87 ? 7.537 -1.407 -4.429 1.00 91.19 87 GLY A C 1
ATOM 628 O O . GLY A 1 87 ? 7.019 -0.937 -5.439 1.00 91.19 87 GLY A O 1
ATOM 629 N N . LEU A 1 88 ? 8.779 -1.892 -4.422 1.00 90.38 88 LEU A N 1
ATOM 630 C CA . LEU A 1 88 ? 9.655 -1.859 -5.607 1.00 90.38 88 LEU A CA 1
ATOM 631 C C . LEU A 1 88 ? 9.824 -3.218 -6.299 1.00 90.38 88 LEU A C 1
ATOM 633 O O . LEU A 1 88 ? 10.481 -3.297 -7.328 1.00 90.38 88 LEU A O 1
ATOM 637 N N . ASN A 1 89 ? 9.249 -4.282 -5.739 1.00 90.25 89 ASN A N 1
ATOM 638 C CA . ASN A 1 89 ? 9.362 -5.642 -6.257 1.00 90.25 89 ASN A CA 1
ATOM 639 C C . ASN A 1 89 ? 7.982 -6.266 -6.509 1.00 90.25 89 ASN A C 1
ATOM 641 O O . ASN A 1 89 ? 6.948 -5.601 -6.403 1.00 90.25 89 ASN A O 1
ATOM 645 N N . GLY A 1 90 ? 7.969 -7.560 -6.831 1.00 92.50 90 GLY A N 1
ATOM 646 C CA . GLY A 1 90 ? 6.736 -8.304 -7.060 1.00 92.50 90 GLY A CA 1
ATOM 647 C C . GLY A 1 90 ? 5.995 -7.775 -8.277 1.00 92.50 90 GLY A C 1
ATOM 648 O O . GLY A 1 90 ? 6.592 -7.621 -9.338 1.00 92.50 90 GLY A O 1
ATOM 649 N N . ASP A 1 91 ? 4.709 -7.483 -8.117 1.00 94.12 91 ASP A N 1
ATOM 650 C CA . ASP A 1 91 ? 3.886 -6.979 -9.221 1.00 94.12 91 ASP A CA 1
ATOM 651 C C . ASP A 1 91 ? 4.171 -5.500 -9.510 1.00 94.12 91 ASP A C 1
ATOM 653 O O . ASP A 1 91 ? 3.837 -4.995 -10.574 1.00 94.12 91 ASP A O 1
ATOM 657 N N . MET A 1 92 ? 4.783 -4.789 -8.559 1.00 93.62 92 MET A N 1
ATOM 658 C CA . MET A 1 92 ? 4.944 -3.339 -8.634 1.00 93.62 92 MET A CA 1
ATOM 659 C C . MET A 1 92 ? 6.077 -2.899 -9.558 1.00 93.62 92 MET A C 1
ATOM 661 O O . MET A 1 92 ? 6.054 -1.763 -10.023 1.00 93.62 92 MET A O 1
ATOM 665 N N . GLY A 1 93 ? 7.073 -3.752 -9.795 1.00 91.75 93 GLY A N 1
ATOM 666 C CA . GLY A 1 93 ? 8.231 -3.436 -10.629 1.00 91.75 93 GLY A CA 1
ATOM 667 C C . GLY A 1 93 ? 8.010 -3.822 -12.090 1.00 91.75 93 GLY A C 1
ATOM 668 O O . GLY A 1 93 ? 7.494 -4.897 -12.389 1.00 91.75 93 GLY A O 1
ATOM 669 N N . ARG A 1 94 ? 8.443 -2.962 -13.011 1.00 91.94 94 ARG A N 1
ATOM 670 C CA . ARG A 1 94 ? 8.474 -3.232 -14.451 1.00 91.94 94 ARG A CA 1
ATOM 671 C C . ARG A 1 94 ? 9.810 -2.796 -15.039 1.00 91.94 94 ARG A C 1
ATOM 673 O O . ARG A 1 94 ? 10.228 -1.658 -14.842 1.00 91.94 94 ARG A O 1
ATOM 680 N N . GLU A 1 95 ? 10.430 -3.669 -15.823 1.00 92.88 95 GLU A N 1
ATOM 681 C CA . GLU A 1 95 ? 11.649 -3.342 -16.568 1.00 92.88 95 GLU A CA 1
ATOM 682 C C . GLU A 1 95 ? 11.345 -2.560 -17.850 1.00 92.88 95 GLU A C 1
ATOM 684 O O . GLU A 1 95 ? 10.367 -2.826 -18.555 1.00 92.88 95 GLU A O 1
ATOM 689 N N . THR A 1 96 ? 12.198 -1.585 -18.159 1.00 93.00 96 THR A N 1
ATOM 690 C CA . THR A 1 96 ? 12.147 -0.785 -19.391 1.00 93.00 96 THR A CA 1
ATOM 691 C C . THR A 1 96 ? 13.543 -0.673 -20.005 1.00 93.00 96 THR A C 1
ATOM 693 O O . THR A 1 96 ? 14.525 -1.075 -19.388 1.00 93.00 96 THR A O 1
ATOM 696 N N . ALA A 1 97 ? 13.655 -0.103 -21.209 1.00 94.44 97 ALA A N 1
ATOM 697 C CA . ALA A 1 97 ? 14.959 0.141 -21.834 1.00 94.44 97 ALA A CA 1
ATOM 698 C C . ALA A 1 97 ? 15.865 1.075 -21.001 1.00 94.44 97 ALA A C 1
ATOM 700 O O . ALA A 1 97 ? 17.085 0.976 -21.098 1.00 94.44 97 ALA A O 1
ATOM 701 N N . ASP A 1 98 ? 15.268 1.931 -20.166 1.00 92.25 98 ASP A N 1
ATOM 702 C CA . ASP A 1 98 ? 15.961 2.922 -19.335 1.00 92.25 98 ASP A CA 1
ATOM 703 C C . ASP A 1 98 ? 16.099 2.477 -17.862 1.00 92.25 98 ASP A C 1
ATOM 705 O O . ASP A 1 98 ? 16.544 3.253 -17.015 1.00 92.25 98 ASP A O 1
ATOM 709 N N . GLY A 1 99 ? 15.714 1.233 -17.546 1.00 92.81 99 GLY A N 1
ATOM 710 C CA . GLY A 1 99 ? 15.789 0.637 -16.208 1.00 92.81 99 GLY A CA 1
ATOM 711 C C . GLY A 1 99 ? 14.432 0.364 -15.552 1.00 92.81 99 GLY A C 1
ATOM 712 O O . GLY A 1 99 ? 13.369 0.498 -16.171 1.00 92.81 99 GLY A O 1
ATOM 713 N N . ALA A 1 100 ? 14.481 -0.032 -14.279 1.00 94.75 100 ALA A N 1
ATOM 714 C CA . ALA A 1 100 ? 13.319 -0.437 -13.498 1.00 94.75 100 ALA A CA 1
ATOM 715 C C . ALA A 1 100 ? 12.418 0.753 -13.132 1.00 94.75 100 ALA A C 1
ATOM 717 O O . ALA A 1 100 ? 12.875 1.789 -12.636 1.00 94.75 100 ALA A O 1
ATOM 718 N N . VAL A 1 101 ? 11.107 0.590 -13.306 1.00 95.25 101 VAL A N 1
ATOM 719 C CA . VAL A 1 101 ? 10.095 1.595 -12.955 1.00 95.25 101 VAL A CA 1
ATOM 720 C C . VAL A 1 101 ? 8.942 0.965 -12.182 1.00 95.25 101 VAL A C 1
ATOM 722 O O . VAL A 1 101 ? 8.642 -0.214 -12.353 1.00 95.25 101 VAL A O 1
ATOM 725 N N . VAL A 1 102 ? 8.250 1.757 -11.362 1.00 94.44 102 VAL A N 1
ATOM 726 C CA . VAL A 1 102 ? 7.009 1.293 -10.723 1.00 94.44 102 VAL A CA 1
ATOM 727 C C . VAL A 1 102 ? 5.858 1.290 -11.734 1.00 94.44 102 VAL A C 1
ATOM 729 O O . VAL A 1 102 ? 5.641 2.275 -12.448 1.00 94.44 102 VAL A O 1
ATOM 732 N N . ASP A 1 103 ? 5.082 0.209 -11.768 1.00 94.75 103 ASP A N 1
ATOM 733 C CA . ASP A 1 103 ? 3.944 0.045 -12.665 1.00 94.75 103 ASP A CA 1
ATOM 734 C C . ASP A 1 103 ? 2.726 0.882 -12.225 1.00 94.75 103 ASP A C 1
ATOM 736 O O . ASP A 1 103 ? 2.193 0.758 -11.122 1.00 94.75 103 ASP A O 1
ATOM 740 N N . HIS A 1 104 ? 2.271 1.769 -13.111 1.00 95.06 104 HIS A N 1
ATOM 741 C CA . HIS A 1 104 ? 1.149 2.677 -12.865 1.00 95.06 104 HIS A CA 1
ATOM 742 C C . HIS A 1 104 ? -0.210 1.982 -12.763 1.00 95.06 104 HIS A C 1
ATOM 744 O O . HIS A 1 104 ? -1.048 2.422 -11.976 1.00 95.06 104 HIS A O 1
ATOM 750 N N . GLU A 1 105 ? -0.451 0.923 -13.533 1.00 93.44 105 GLU A N 1
ATOM 751 C CA . GLU A 1 105 ? -1.735 0.217 -13.492 1.00 93.44 105 GLU A CA 1
ATOM 752 C C . GLU A 1 105 ? -1.850 -0.596 -12.201 1.00 93.44 105 GLU A C 1
ATOM 754 O O . GLU A 1 105 ? -2.896 -0.587 -11.551 1.00 93.44 105 GLU A O 1
ATOM 759 N N . GLN A 1 106 ? -0.739 -1.174 -11.744 1.00 94.12 106 GLN A N 1
ATOM 760 C CA . GLN A 1 106 ? -0.687 -1.847 -10.446 1.00 94.12 106 GLN A CA 1
ATOM 761 C C . GLN A 1 106 ? -0.965 -0.874 -9.301 1.00 94.12 106 GLN A C 1
ATOM 763 O O . GLN A 1 106 ? -1.802 -1.144 -8.443 1.00 94.12 106 GLN A O 1
ATOM 768 N N . ARG A 1 107 ? -0.370 0.325 -9.325 1.00 94.81 107 ARG A N 1
ATOM 769 C CA . ARG A 1 107 ? -0.673 1.374 -8.334 1.00 94.81 107 ARG A CA 1
ATOM 770 C C . ARG A 1 107 ? -2.163 1.739 -8.295 1.00 94.81 107 ARG A C 1
ATOM 772 O O . ARG A 1 107 ? -2.695 1.977 -7.214 1.00 94.81 107 ARG A O 1
ATOM 779 N N . LEU A 1 108 ? -2.851 1.773 -9.440 1.00 94.75 108 LEU A N 1
ATOM 780 C CA . LEU A 1 108 ? -4.291 2.066 -9.497 1.00 94.75 108 LEU A CA 1
ATOM 781 C C . LEU A 1 108 ? -5.151 0.955 -8.881 1.00 94.75 108 LEU A C 1
ATOM 783 O O . LEU A 1 108 ? -6.176 1.264 -8.271 1.00 94.75 108 LEU A O 1
ATOM 787 N N . ALA A 1 109 ? -4.737 -0.310 -8.999 1.00 91.69 109 ALA A N 1
ATOM 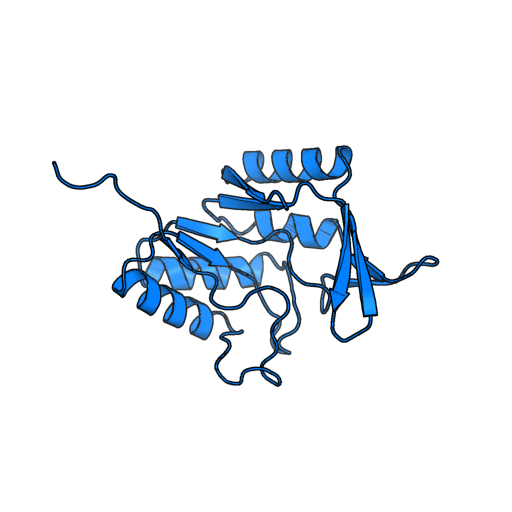788 C CA . ALA A 1 109 ? -5.502 -1.456 -8.505 1.00 91.69 109 ALA A CA 1
ATOM 789 C C . ALA A 1 109 ? -5.780 -1.382 -6.991 1.00 91.69 109 ALA A C 1
ATOM 791 O O . ALA A 1 109 ? -6.886 -1.707 -6.548 1.00 91.69 109 ALA A O 1
ATOM 792 N N . GLY A 1 110 ? -4.838 -0.843 -6.207 1.00 83.94 110 GLY A N 1
ATOM 793 C CA . GLY A 1 110 ? -4.979 -0.705 -4.751 1.00 83.94 110 GLY A CA 1
ATOM 794 C C . GLY A 1 110 ? -6.163 0.169 -4.309 1.00 83.94 110 GLY A C 1
ATOM 795 O O . GLY A 1 110 ? -6.723 -0.046 -3.229 1.00 83.94 110 GLY A O 1
ATOM 796 N N . ALA A 1 111 ? -6.600 1.105 -5.160 1.00 92.75 111 ALA A N 1
ATOM 797 C CA . ALA A 1 111 ? -7.745 1.978 -4.892 1.00 92.75 111 ALA A CA 1
ATOM 798 C C . ALA A 1 111 ? -9.097 1.243 -4.955 1.00 92.75 111 ALA A C 1
ATOM 800 O O . ALA A 1 111 ? -10.065 1.662 -4.322 1.00 92.75 111 ALA A O 1
ATOM 801 N N . GLY A 1 112 ? -9.179 0.142 -5.709 1.00 91.00 112 GLY A N 1
ATOM 802 C CA . GLY A 1 112 ? -10.426 -0.586 -5.975 1.00 91.00 112 GLY A CA 1
ATOM 803 C C . GLY A 1 112 ? -10.889 -1.520 -4.850 1.00 91.00 112 GLY A C 1
ATOM 804 O O . GLY A 1 112 ? -11.901 -2.206 -4.996 1.00 91.00 112 GLY A O 1
ATOM 805 N N . ALA A 1 113 ? -10.166 -1.577 -3.731 1.00 94.44 113 ALA A N 1
ATOM 806 C CA . ALA A 1 113 ? -10.393 -2.547 -2.657 1.00 94.44 113 ALA A CA 1
ATOM 807 C C . ALA A 1 113 ? -11.288 -2.045 -1.504 1.00 94.44 113 ALA A C 1
ATOM 809 O O . ALA A 1 113 ? -11.410 -2.711 -0.476 1.00 94.44 113 ALA A O 1
ATOM 810 N N . GLY A 1 114 ? -11.934 -0.884 -1.665 1.00 95.31 114 GLY A N 1
ATOM 811 C CA . GLY A 1 114 ? -12.931 -0.375 -0.714 1.00 95.31 114 GLY A CA 1
ATOM 812 C C . GLY A 1 114 ? -12.350 0.105 0.620 1.00 95.31 114 GLY A C 1
ATOM 813 O O . GLY A 1 114 ? -12.948 -0.153 1.667 1.00 95.31 114 GLY A O 1
ATOM 814 N N . ALA A 1 115 ? -11.182 0.749 0.588 1.00 97.56 115 ALA A N 1
ATOM 815 C CA . ALA A 1 115 ? -10.589 1.444 1.732 1.00 97.56 115 ALA A CA 1
ATOM 816 C C . ALA A 1 115 ? -11.233 2.825 1.950 1.00 97.56 115 ALA A C 1
ATOM 818 O O . ALA A 1 115 ? -11.805 3.400 1.025 1.00 97.56 115 ALA A O 1
ATOM 819 N N . ASP A 1 116 ? -11.112 3.366 3.160 1.00 98.25 116 ASP A N 1
ATOM 820 C CA . ASP A 1 116 ? -11.661 4.682 3.515 1.00 98.25 116 ASP A CA 1
ATOM 821 C C . ASP A 1 116 ? -10.766 5.809 2.975 1.00 98.25 116 ASP A C 1
ATOM 823 O O . ASP A 1 116 ? -11.228 6.879 2.560 1.00 98.25 116 ASP A O 1
ATOM 827 N N . THR A 1 117 ? -9.456 5.556 2.949 1.00 98.12 117 THR A N 1
ATOM 828 C CA . THR A 1 117 ? -8.460 6.445 2.359 1.00 98.12 117 THR A CA 1
ATOM 829 C C . THR A 1 117 ? -7.474 5.672 1.486 1.00 98.12 117 THR A C 1
ATOM 831 O O . THR A 1 117 ? -7.351 4.449 1.562 1.00 98.12 117 THR A O 1
ATOM 834 N N . CYS A 1 118 ? -6.757 6.388 0.627 1.00 97.88 118 CYS A N 1
ATOM 835 C CA . CYS A 1 118 ? -5.644 5.838 -0.143 1.00 97.88 118 CYS A CA 1
ATOM 836 C C . CYS A 1 118 ? -4.476 6.820 -0.123 1.00 97.88 118 CYS A C 1
ATOM 838 O O . CYS A 1 118 ? -4.677 8.028 -0.288 1.00 97.88 118 CYS A O 1
ATOM 840 N N . THR A 1 119 ? -3.255 6.321 0.052 1.00 96.50 119 THR A N 1
ATOM 841 C CA . THR A 1 119 ? -2.054 7.155 -0.063 1.00 96.50 119 THR A CA 1
ATOM 842 C C . THR A 1 119 ? -1.928 7.718 -1.480 1.00 96.50 119 THR A C 1
ATOM 844 O O . THR A 1 119 ? -1.998 6.975 -2.447 1.00 96.50 119 THR A O 1
ATOM 847 N N . LEU A 1 120 ? -1.647 9.015 -1.610 1.00 95.81 120 LEU A N 1
ATOM 848 C CA . LEU A 1 120 ? -1.261 9.675 -2.855 1.00 95.81 120 LEU A CA 1
ATOM 849 C C . LEU A 1 120 ? 0.178 10.188 -2.745 1.00 95.81 120 LEU A C 1
ATOM 851 O O . LEU A 1 120 ? 0.410 11.263 -2.192 1.00 95.81 120 LEU A O 1
ATOM 855 N N . ASP A 1 121 ? 1.138 9.460 -3.307 1.00 92.88 121 ASP A N 1
ATOM 856 C CA . ASP A 1 121 ? 2.501 9.976 -3.450 1.00 92.88 121 ASP A CA 1
ATOM 857 C C . ASP A 1 121 ? 2.543 10.971 -4.614 1.00 92.88 121 ASP A C 1
ATOM 859 O O . ASP A 1 121 ? 2.381 10.591 -5.774 1.00 92.88 121 ASP A O 1
ATOM 863 N N . THR A 1 122 ? 2.762 12.255 -4.330 1.00 89.44 122 THR A N 1
ATOM 864 C CA . THR A 1 122 ? 2.825 13.313 -5.358 1.00 89.44 122 THR A CA 1
ATOM 865 C C . THR A 1 122 ? 4.251 13.593 -5.831 1.00 89.44 122 THR A C 1
ATOM 867 O O . THR A 1 122 ? 4.575 14.721 -6.202 1.00 89.44 122 THR A O 1
ATOM 870 N N . ILE A 1 123 ? 5.111 12.575 -5.799 1.00 90.88 123 ILE A N 1
ATOM 871 C CA . ILE A 1 123 ? 6.540 12.685 -6.097 1.00 90.88 123 ILE A CA 1
ATOM 872 C C . ILE A 1 123 ? 6.939 11.858 -7.319 1.00 90.88 123 ILE A C 1
ATOM 874 O O . ILE A 1 123 ? 6.298 10.865 -7.671 1.00 90.88 123 ILE A O 1
ATOM 878 N N . THR A 1 124 ? 8.021 12.288 -7.964 1.00 93.44 124 THR A N 1
ATOM 879 C CA . THR A 1 124 ? 8.794 11.468 -8.901 1.00 93.44 124 THR A CA 1
ATOM 880 C C . THR A 1 124 ? 10.208 11.366 -8.356 1.00 93.44 124 THR A C 1
ATOM 882 O O . THR A 1 124 ? 10.859 12.395 -8.191 1.00 93.44 124 THR A O 1
ATOM 885 N N . ALA A 1 125 ? 10.651 10.154 -8.039 1.00 93.00 125 ALA A N 1
ATOM 886 C CA . ALA A 1 125 ? 11.944 9.914 -7.409 1.00 93.00 125 ALA A CA 1
ATOM 887 C C . ALA A 1 125 ? 12.530 8.568 -7.844 1.00 93.00 125 ALA A C 1
ATOM 889 O O . ALA A 1 125 ? 11.790 7.626 -8.132 1.00 93.00 125 ALA A O 1
ATOM 890 N N . TYR A 1 126 ? 13.858 8.475 -7.838 1.00 93.56 126 TYR A N 1
ATOM 891 C CA . TYR A 1 126 ? 14.537 7.185 -7.796 1.00 93.56 126 TYR A CA 1
ATOM 892 C C . TYR A 1 126 ? 14.536 6.687 -6.358 1.00 93.56 126 TYR A C 1
ATOM 894 O O . TYR A 1 126 ? 14.995 7.381 -5.450 1.00 93.56 126 TYR A O 1
ATOM 902 N N . VAL A 1 127 ? 13.991 5.494 -6.152 1.00 92.12 127 VAL A N 1
ATOM 903 C CA . VAL A 1 127 ? 13.947 4.841 -4.847 1.00 92.12 127 VAL A CA 1
ATOM 904 C C . VAL A 1 127 ? 14.923 3.679 -4.880 1.00 92.12 127 VAL A C 1
ATOM 906 O O . VAL A 1 127 ? 14.867 2.838 -5.775 1.00 92.12 127 VAL A O 1
ATOM 909 N N . ARG A 1 128 ? 15.834 3.641 -3.909 1.00 90.00 128 ARG A N 1
ATOM 910 C CA . ARG A 1 128 ? 16.821 2.573 -3.783 1.00 90.00 128 ARG A CA 1
ATOM 911 C C . ARG A 1 128 ? 16.242 1.416 -2.975 1.00 90.00 128 ARG A C 1
ATOM 913 O O . ARG A 1 128 ? 15.863 1.595 -1.818 1.00 90.00 128 ARG A O 1
ATOM 920 N N . GLY A 1 129 ? 16.192 0.243 -3.589 1.00 81.94 129 GLY A N 1
ATOM 921 C CA . GLY A 1 129 ? 15.879 -1.029 -2.955 1.00 81.94 129 GLY A CA 1
ATOM 922 C C . GLY A 1 129 ? 17.084 -1.976 -2.929 1.00 81.94 129 GLY A C 1
ATOM 923 O O . GLY A 1 129 ? 18.184 -1.593 -3.331 1.00 81.94 129 GLY A O 1
ATOM 924 N N . PRO A 1 130 ? 16.884 -3.218 -2.454 1.00 75.19 130 PRO A N 1
ATOM 925 C CA . PRO A 1 130 ? 17.926 -4.247 -2.434 1.00 75.19 130 PRO A CA 1
ATOM 926 C C . PRO A 1 130 ? 18.463 -4.590 -3.830 1.00 75.19 130 PRO A C 1
ATOM 928 O O . PRO A 1 130 ? 19.658 -4.828 -3.980 1.00 75.19 130 PRO A O 1
ATOM 931 N N . ASP A 1 131 ? 17.589 -4.558 -4.838 1.00 78.19 131 ASP A N 1
ATOM 932 C CA . ASP A 1 131 ? 17.886 -4.987 -6.210 1.00 78.19 131 ASP A CA 1
ATOM 933 C C . ASP A 1 131 ? 18.360 -3.838 -7.123 1.00 78.19 131 ASP A C 1
ATOM 935 O O . ASP A 1 131 ? 18.615 -4.048 -8.306 1.00 78.19 131 ASP A O 1
ATOM 939 N N . GLY A 1 13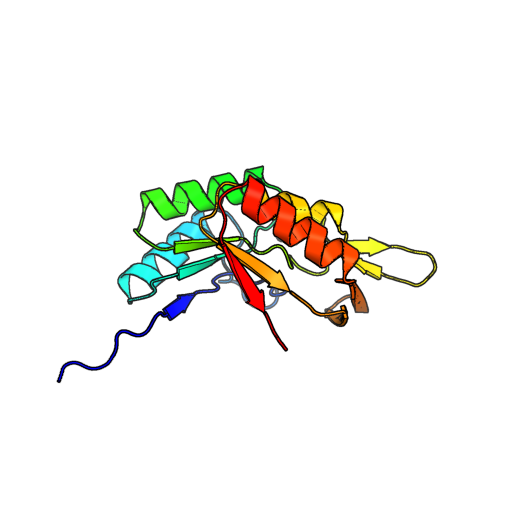2 ? 18.493 -2.616 -6.591 1.00 87.44 132 GLY A N 1
ATOM 940 C CA . GLY A 1 132 ? 18.937 -1.439 -7.342 1.00 87.44 132 GLY A CA 1
ATOM 941 C C . GLY A 1 132 ? 18.052 -0.211 -7.142 1.00 87.44 132 GLY A C 1
ATOM 942 O O . GLY A 1 132 ? 17.400 -0.049 -6.110 1.00 87.44 132 GLY A O 1
ATOM 943 N N . GLU A 1 133 ? 18.062 0.691 -8.120 1.00 93.25 133 GLU A N 1
ATOM 944 C CA . GLU A 1 133 ? 17.224 1.891 -8.127 1.00 93.25 133 GLU A CA 1
ATOM 945 C C . GLU A 1 133 ? 16.025 1.697 -9.052 1.00 93.25 133 GLU A C 1
ATOM 947 O O . GLU A 1 133 ? 16.161 1.238 -10.183 1.00 93.25 133 GLU A O 1
ATOM 952 N N . THR A 1 134 ? 14.845 2.080 -8.573 1.00 94.19 134 THR A N 1
ATOM 953 C CA . THR A 1 134 ? 13.600 2.023 -9.339 1.00 94.19 134 THR A CA 1
ATOM 954 C C . THR A 1 134 ? 13.004 3.418 -9.428 1.00 94.19 134 THR A C 1
ATOM 956 O O . THR A 1 134 ? 12.859 4.113 -8.417 1.00 94.19 134 THR A O 1
ATOM 959 N N . LEU A 1 135 ? 12.619 3.840 -10.631 1.00 95.19 135 LEU A N 1
ATOM 960 C CA . LEU A 1 135 ? 11.919 5.103 -10.824 1.00 95.19 135 LEU A CA 1
ATOM 961 C C . LEU A 1 135 ? 10.461 4.973 -10.368 1.00 95.19 135 LEU A C 1
ATOM 963 O O . LEU A 1 135 ? 9.609 4.400 -11.055 1.00 95.19 135 LEU A O 1
ATOM 967 N N . MET A 1 136 ? 10.143 5.580 -9.229 1.00 94.25 136 MET A N 1
ATOM 968 C CA . MET A 1 136 ? 8.771 5.788 -8.788 1.00 94.25 136 MET A CA 1
ATOM 969 C C . MET A 1 136 ? 8.265 7.104 -9.375 1.00 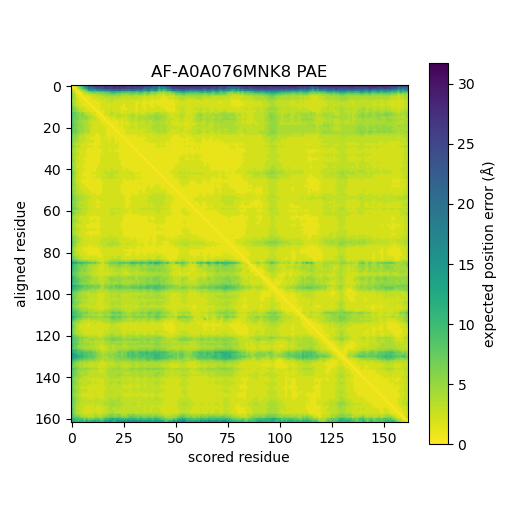94.25 136 MET A C 1
ATOM 971 O O . MET A 1 136 ? 8.487 8.179 -8.819 1.00 94.25 136 MET A O 1
ATOM 975 N N . SER A 1 137 ? 7.595 7.033 -10.525 1.00 93.94 137 SER A N 1
ATOM 976 C CA . SER A 1 137 ? 7.081 8.222 -11.207 1.00 93.94 137 SER A CA 1
ATOM 977 C C . SER A 1 137 ? 5.622 8.502 -10.856 1.00 93.94 137 SER A C 1
ATOM 979 O O . SER A 1 137 ? 4.758 7.633 -10.969 1.00 93.94 137 SER A O 1
ATOM 981 N N . THR A 1 138 ? 5.326 9.746 -10.477 1.00 95.06 138 THR A N 1
ATOM 982 C CA . THR A 1 138 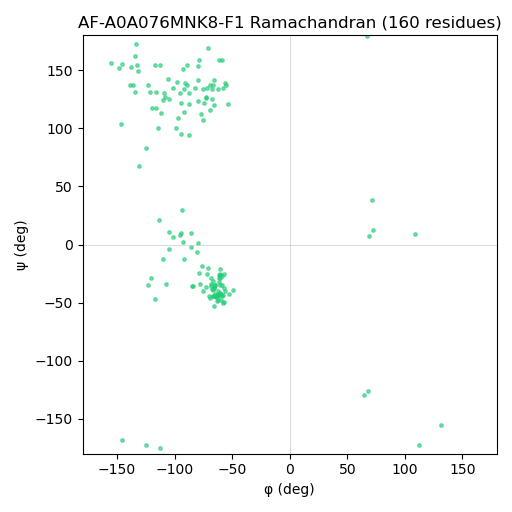? 3.949 10.245 -10.330 1.00 95.06 138 THR A CA 1
ATOM 983 C C . THR A 1 138 ? 3.803 11.581 -11.057 1.00 95.06 138 THR A C 1
ATOM 985 O O . THR A 1 138 ? 3.650 12.632 -10.430 1.00 95.06 138 THR A O 1
ATOM 988 N N . PRO A 1 139 ? 3.884 11.582 -12.401 1.00 94.94 139 PRO A N 1
ATOM 989 C CA . PRO A 1 139 ? 3.684 12.795 -13.180 1.00 94.94 139 PRO A CA 1
ATOM 990 C C . PRO A 1 139 ? 2.271 13.351 -12.964 1.00 94.94 139 PRO A C 1
ATOM 992 O O . PRO A 1 139 ? 1.340 12.626 -12.606 1.00 94.94 139 PRO A O 1
ATOM 995 N N . ARG A 1 140 ? 2.079 14.646 -13.246 1.00 94.94 140 ARG A N 1
ATOM 996 C CA . ARG A 1 140 ? 0.796 15.348 -13.036 1.00 94.94 140 ARG A CA 1
ATOM 997 C C . ARG A 1 140 ? -0.416 14.617 -13.620 1.00 94.94 140 ARG A C 1
ATOM 999 O O . ARG A 1 140 ? -1.479 14.618 -13.004 1.00 94.94 140 ARG A O 1
ATOM 1006 N N . TRP A 1 141 ? -0.277 14.013 -14.801 1.00 95.69 141 TRP A N 1
ATOM 1007 C CA . TRP A 1 141 ? -1.367 13.268 -15.433 1.00 95.69 141 TRP A CA 1
ATOM 1008 C C . TRP A 1 141 ? -1.734 12.008 -14.636 1.00 95.69 141 TRP A C 1
ATOM 1010 O O . TRP A 1 141 ? -2.917 11.721 -14.467 1.00 95.69 141 TRP A O 1
ATOM 1020 N N . PHE A 1 142 ? -0.746 11.301 -14.083 1.00 96.31 142 PHE A N 1
ATOM 1021 C CA . PHE A 1 142 ? -0.971 10.087 -13.304 1.00 96.31 142 PHE A CA 1
ATOM 1022 C C . PHE A 1 142 ? -1.517 10.408 -11.910 1.00 96.31 142 PHE A C 1
ATOM 1024 O O . PHE A 1 142 ? -2.481 9.788 -11.473 1.00 96.31 142 PHE A O 1
ATOM 1031 N N . ALA A 1 143 ? -1.013 11.464 -11.263 1.00 95.75 143 ALA A N 1
ATOM 1032 C CA . ALA A 1 143 ? -1.580 11.970 -10.011 1.00 95.75 143 ALA A CA 1
ATOM 1033 C C . ALA A 1 143 ? -3.075 12.320 -10.157 1.00 95.75 143 ALA A C 1
ATOM 1035 O O . ALA A 1 143 ? -3.887 12.004 -9.289 1.00 95.75 143 ALA A O 1
ATOM 1036 N N . ARG A 1 144 ? -3.467 12.922 -11.292 1.00 95.88 144 ARG A N 1
ATOM 1037 C CA . ARG A 1 144 ? -4.879 13.190 -11.615 1.00 95.88 144 ARG A CA 1
ATOM 1038 C C . ARG A 1 144 ? -5.688 11.909 -11.828 1.00 95.88 144 ARG A C 1
ATOM 1040 O O . ARG A 1 144 ? -6.841 11.874 -11.402 1.00 95.88 144 ARG A O 1
ATOM 1047 N N . ARG A 1 145 ? -5.106 10.875 -12.450 1.00 96.81 145 ARG A N 1
ATOM 1048 C CA . ARG A 1 145 ? -5.745 9.552 -12.593 1.00 96.81 145 ARG A CA 1
ATOM 1049 C C . ARG A 1 145 ? -5.980 8.899 -11.229 1.00 96.81 145 ARG A C 1
ATOM 1051 O O . ARG A 1 145 ? -7.111 8.507 -10.967 1.00 96.81 145 ARG A O 1
ATOM 1058 N N . LEU A 1 146 ? -4.979 8.868 -10.345 1.00 96.69 146 LEU A N 1
ATOM 1059 C CA . LEU A 1 146 ? -5.128 8.363 -8.972 1.00 96.69 146 LEU A CA 1
ATOM 1060 C C . LEU A 1 146 ? -6.227 9.122 -8.216 1.00 96.69 146 LEU A C 1
ATOM 1062 O O . LEU A 1 146 ? -7.162 8.518 -7.707 1.00 96.69 146 LEU A O 1
ATOM 1066 N N . ALA A 1 147 ? -6.198 10.457 -8.236 1.00 96.00 147 ALA A N 1
ATOM 1067 C CA . ALA A 1 147 ? -7.225 11.269 -7.582 1.00 96.00 147 ALA A CA 1
ATOM 1068 C C . ALA A 1 147 ? -8.641 11.052 -8.159 1.00 96.00 147 ALA A C 1
ATOM 1070 O O . ALA A 1 147 ? -9.637 11.184 -7.447 1.00 96.00 147 ALA A O 1
ATOM 1071 N N . ALA A 1 148 ? -8.768 10.752 -9.456 1.00 96.88 148 ALA A N 1
ATOM 1072 C CA . ALA A 1 148 ? -10.045 10.367 -10.053 1.00 96.88 148 ALA A CA 1
ATOM 1073 C C . ALA A 1 148 ? -10.494 8.974 -9.584 1.00 96.88 148 ALA A C 1
ATOM 1075 O O . ALA A 1 148 ? -11.652 8.828 -9.197 1.00 96.88 148 ALA A O 1
ATOM 1076 N N . ALA A 1 149 ? -9.583 7.998 -9.544 1.00 96.88 149 ALA A N 1
ATOM 1077 C CA . ALA A 1 149 ? -9.859 6.653 -9.046 1.00 96.88 149 ALA A CA 1
ATOM 1078 C C . ALA A 1 149 ? -10.310 6.671 -7.577 1.00 96.88 149 ALA A C 1
ATOM 1080 O O . ALA A 1 149 ? -11.297 6.031 -7.233 1.00 96.88 149 ALA A O 1
ATOM 1081 N N . PHE A 1 150 ? -9.662 7.475 -6.729 1.00 97.50 150 PHE A N 1
ATOM 1082 C CA . PHE A 1 150 ? -10.014 7.573 -5.309 1.00 97.50 150 PHE A CA 1
ATOM 1083 C C . PHE A 1 150 ? -11.413 8.157 -5.125 1.00 97.50 150 PHE A C 1
ATOM 1085 O O . PHE A 1 150 ? -12.222 7.602 -4.391 1.00 97.50 150 PHE A O 1
ATOM 1092 N N . ARG A 1 151 ? -11.746 9.220 -5.872 1.00 96.69 151 ARG A N 1
ATOM 1093 C CA . ARG A 1 151 ? -13.100 9.794 -5.870 1.00 96.69 151 ARG A CA 1
ATOM 1094 C C . ARG A 1 151 ? -14.155 8.794 -6.334 1.00 96.69 151 ARG A C 1
ATOM 1096 O O . ARG A 1 151 ? -15.206 8.719 -5.712 1.00 96.69 151 ARG A O 1
ATOM 1103 N N . ALA A 1 152 ? -13.876 8.029 -7.389 1.00 97.06 152 ALA A N 1
ATOM 1104 C CA . ALA A 1 152 ? -14.790 6.996 -7.876 1.00 97.06 152 ALA A CA 1
ATOM 1105 C C . ALA A 1 152 ? -14.988 5.863 -6.853 1.00 97.06 152 ALA A C 1
ATOM 1107 O O . ALA A 1 152 ? -16.091 5.344 -6.727 1.00 97.06 152 ALA A O 1
ATOM 1108 N N . ALA A 1 153 ? -13.942 5.522 -6.097 1.00 96.25 153 ALA A N 1
ATOM 1109 C CA . ALA A 1 153 ? -13.990 4.528 -5.027 1.00 96.25 153 ALA A CA 1
ATOM 1110 C C . ALA A 1 153 ? -14.575 5.059 -3.702 1.00 96.25 153 ALA A C 1
ATOM 1112 O O . ALA A 1 153 ? -14.749 4.285 -2.766 1.00 96.25 153 ALA A O 1
ATOM 1113 N N . GLY A 1 154 ? -14.856 6.364 -3.594 1.00 97.06 154 GLY A N 1
ATOM 1114 C CA . GLY A 1 154 ? -15.265 7.000 -2.337 1.00 97.06 154 GLY A CA 1
ATOM 1115 C C . GLY A 1 154 ? -14.139 7.143 -1.303 1.00 97.06 154 GLY A C 1
ATOM 1116 O O . GLY A 1 154 ? -14.414 7.475 -0.154 1.00 97.06 154 GLY A O 1
ATOM 1117 N N . ALA A 1 155 ? -12.881 6.930 -1.698 1.00 97.56 155 ALA A N 1
ATOM 1118 C CA . ALA A 1 155 ? -11.717 7.010 -0.826 1.00 97.56 155 ALA A CA 1
ATOM 1119 C C . ALA A 1 155 ? -11.137 8.434 -0.783 1.00 97.56 155 ALA A C 1
ATOM 1121 O O . ALA A 1 155 ? -10.970 9.100 -1.812 1.00 97.56 155 ALA A O 1
ATOM 1122 N N . LYS A 1 156 ? -10.766 8.908 0.411 1.00 97.56 156 LYS A N 1
ATOM 1123 C CA . LYS A 1 156 ? -10.079 10.200 0.568 1.00 97.56 156 LYS A CA 1
ATOM 1124 C C . LYS A 1 156 ? -8.568 10.047 0.308 1.00 97.56 156 LYS A C 1
ATOM 1126 O O . LYS A 1 156 ? -7.958 9.132 0.857 1.00 97.56 156 LYS A O 1
ATOM 1131 N N . PRO A 1 157 ? -7.924 10.938 -0.469 1.00 96.88 157 PRO A N 1
ATOM 1132 C CA . PRO A 1 157 ? -6.471 10.920 -0.610 1.00 96.88 157 PRO A CA 1
ATOM 1133 C C . PRO A 1 157 ? -5.772 11.300 0.702 1.00 96.88 157 PRO A C 1
ATOM 1135 O O . PRO A 1 157 ? -6.098 12.318 1.318 1.00 96.88 157 PRO A O 1
ATOM 1138 N N . GLU A 1 158 ? -4.754 10.533 1.074 1.00 96.44 158 GLU A N 1
ATOM 1139 C CA . GLU A 1 158 ? -3.713 10.927 2.022 1.00 96.44 158 GLU A CA 1
ATOM 1140 C C . GLU A 1 158 ? -2.484 11.376 1.221 1.00 96.44 158 GLU A C 1
ATOM 1142 O O . GLU A 1 158 ? -1.733 10.551 0.706 1.00 96.44 158 GLU A O 1
ATOM 1147 N N . CYS A 1 159 ? -2.286 12.686 1.067 1.00 92.50 159 CYS A N 1
ATOM 1148 C CA . CYS A 1 159 ? -1.145 13.212 0.318 1.00 92.50 159 CYS A CA 1
ATOM 1149 C C . CYS A 1 159 ? 0.165 12.962 1.077 1.00 92.50 159 CYS A C 1
ATOM 1151 O O . CYS A 1 159 ? 0.381 13.549 2.137 1.00 92.50 159 CYS A O 1
ATOM 1153 N N . ARG A 1 160 ? 1.055 12.144 0.506 1.00 82.31 160 ARG A N 1
ATOM 1154 C CA . ARG A 1 160 ? 2.427 11.986 0.989 1.00 82.31 160 ARG A CA 1
ATOM 1155 C C . ARG A 1 160 ? 3.350 12.963 0.271 1.00 82.31 160 ARG A C 1
ATOM 1157 O O . ARG A 1 160 ? 3.562 12.876 -0.940 1.00 82.31 160 ARG A O 1
ATOM 1164 N N . THR A 1 161 ? 3.879 13.901 1.048 1.00 81.31 161 THR A N 1
ATOM 1165 C CA . THR A 1 161 ? 4.900 14.864 0.635 1.00 81.31 161 THR A CA 1
ATOM 1166 C C . THR A 1 161 ? 6.210 14.493 1.317 1.00 81.31 161 THR A C 1
ATOM 1168 O O . THR A 1 161 ? 6.210 14.270 2.528 1.00 81.31 161 THR A O 1
ATOM 1171 N N . TRP A 1 162 ? 7.286 14.415 0.542 1.00 71.06 162 TRP A N 1
ATOM 1172 C CA . TRP A 1 162 ? 8.636 14.086 0.996 1.00 71.06 162 TRP A CA 1
ATOM 1173 C C . TRP A 1 162 ? 9.532 15.314 0.889 1.00 71.06 162 TRP A C 1
ATOM 1175 O O . TRP A 1 162 ? 9.306 16.100 -0.062 1.00 71.06 162 TRP A O 1
#

Organism: NCBI:txid1068978

Nearest PDB structures (foldseek):
  2y7d-assembly1_D  TM=8.891E-01  e=3.220E-09  Candidatus Cloacimonas acidaminovorans
  5zmu-assembly2_D  TM=7.268E-01  e=4.081E-08  Bordetella sp. BK-52
  5zmy-assembly3_E  TM=7.328E-01  e=3.794E-07  Bordetella sp. BK-52
  5zmy-assembly4_H  TM=7.307E-01  e=4.568E-07  Bordetella sp. BK-52
  5zmy-assembly4_G  TM=7.172E-01  e=4.568E-07  Bordetella sp. BK-52

Foldseek 3Di:
DPDDDDAAEDEQADQADDCVNPVQRQAALLSLLVVLLVVVVVPHAEYEYWHADPVSHKFLALVRLLSSVVSNVVRDHHQYEWELLIYQDDPQWDADPVGIEGDLVRSLNNLQNLGQAYEQECDWDFDQHPVGTYTYDDPPVSSVVSVVSNVVSNHHYDYDDD

Secondary structure (DSSP, 8-state):
-PPPP---EE-SS-SS--TTT-TT---SHHHHHHHHHHHHHTT--EEEE-EE-TTS-EE--HHHHHHHHHHHHTT---EEEE-SS--SSGGGEEEETTEEEE-HHHHHHGGGG--SEEEEE---EEEEETTEEEEE---HHHHHHHHHHHHHHTPEEEEE--